Protein AF-A0A7R9UMT0-F1 (afdb_monomer_lite)

Organism: Diacronema lutheri (NCBI:txid2081491)

Secondary structure (DSSP, 8-state):
--B--BS------HHHHHTTS--SSTTTT----EEEEEETT-SSS-THHHHHHHHHHHTSTTPPTTSEEEEEES--PPPSSGGGTT-TTTTHHHHHTT-HHHHHHHHH---GGGGS--HHHHHHHHHHHHHHHTT-

InterPro domains:
  IPR029058 Alpha/Beta hydrolase fold [G3DSA:3.40.50.1820] (1-110)
  IPR029058 Alpha/Beta hydrolase fold [SSF53474] (27-105)

Sequence (136 aa):
AALVPVCAALRPTADAAAAVCCAEGPSAGCCPPVWAFHGANDGSVPVELTDRMVALLDAQPPRAAEQVRYTRYEWAPPPPMPEYADMAGHGSYELAYRDGALYAWLLEQRCAACRGPPEHVRWLEQRSARRLADGR

Radius of gyration: 20.62 Å; chains: 1; bounding box: 60×33×46 Å

Structure (mmCIF, N/CA/C/O backbone):
data_AF-A0A7R9UMT0-F1
#
_entry.id   AF-A0A7R9UMT0-F1
#
loop_
_atom_site.group_PDB
_atom_site.id
_atom_site.type_symbol
_atom_site.label_atom_id
_atom_site.label_alt_id
_atom_site.label_comp_id
_atom_site.label_asym_id
_atom_site.label_entity_id
_atom_site.label_seq_id
_atom_site.pdbx_PDB_ins_code
_atom_site.Cartn_x
_atom_site.Cartn_y
_atom_site.Cartn_z
_atom_site.occupancy
_atom_site.B_iso_or_equiv
_atom_site.auth_seq_id
_atom_site.auth_comp_id
_atom_site.auth_asym_id
_atom_site.auth_atom_id
_atom_site.pdbx_PDB_model_num
ATOM 1 N N . ALA A 1 1 ? -10.754 5.060 9.311 1.00 76.88 1 ALA A N 1
ATOM 2 C CA . ALA A 1 1 ? -9.653 5.470 8.421 1.00 76.88 1 ALA A CA 1
ATOM 3 C C . ALA A 1 1 ? -8.852 4.229 8.064 1.00 76.88 1 ALA A C 1
ATOM 5 O O . ALA A 1 1 ? -8.806 3.322 8.887 1.00 76.88 1 ALA A O 1
ATOM 6 N N . ALA A 1 2 ? -8.277 4.189 6.867 1.00 89.75 2 ALA A N 1
ATOM 7 C CA . ALA A 1 2 ? -7.434 3.109 6.364 1.00 89.75 2 ALA A CA 1
ATOM 8 C C . ALA A 1 2 ? -6.182 3.720 5.730 1.00 89.75 2 ALA A C 1
ATOM 10 O O . ALA A 1 2 ? -6.218 4.885 5.328 1.00 89.75 2 ALA A O 1
ATOM 11 N N . LEU A 1 3 ? -5.092 2.960 5.658 1.00 92.25 3 LEU A N 1
ATOM 12 C CA . LEU A 1 3 ? -3.829 3.416 5.080 1.00 92.25 3 LEU A CA 1
ATOM 13 C C . LEU A 1 3 ? -3.491 2.603 3.832 1.00 92.25 3 LEU A C 1
ATOM 15 O O . LEU A 1 3 ? -3.623 1.379 3.831 1.00 92.25 3 LEU A O 1
ATOM 19 N N . VAL A 1 4 ? -3.011 3.289 2.794 1.00 96.06 4 VAL A N 1
ATOM 20 C CA . VAL A 1 4 ? -2.592 2.677 1.523 1.00 96.06 4 VAL A CA 1
ATOM 21 C C . VAL A 1 4 ? -1.182 3.149 1.169 1.00 96.06 4 VAL A C 1
ATOM 23 O O . VAL A 1 4 ? -1.020 4.083 0.385 1.00 96.06 4 VAL A O 1
ATOM 26 N N . PRO A 1 5 ? -0.137 2.588 1.798 1.00 95.44 5 PRO A N 1
ATOM 27 C CA . PRO A 1 5 ? 1.233 2.915 1.434 1.00 95.44 5 PRO A CA 1
ATOM 28 C C . PRO A 1 5 ? 1.569 2.338 0.054 1.00 95.44 5 PRO A C 1
ATOM 30 O O . PRO A 1 5 ? 1.325 1.157 -0.200 1.00 95.44 5 PRO A O 1
ATOM 33 N N . VAL A 1 6 ? 2.182 3.146 -0.810 1.00 96.62 6 VAL A N 1
ATOM 34 C CA . VAL A 1 6 ? 2.661 2.711 -2.129 1.00 96.62 6 VAL A CA 1
ATOM 35 C C . VAL A 1 6 ? 4.123 3.112 -2.289 1.00 96.62 6 VAL A C 1
ATOM 37 O O . VAL A 1 6 ? 4.471 4.247 -1.969 1.00 96.62 6 VAL A O 1
ATOM 40 N N . CYS A 1 7 ? 4.973 2.179 -2.729 1.00 92.50 7 CYS A N 1
ATOM 41 C CA . CYS A 1 7 ? 6.431 2.366 -2.822 1.00 92.50 7 CYS A CA 1
ATOM 42 C C . CYS A 1 7 ? 7.051 2.907 -1.511 1.00 92.50 7 CYS A C 1
ATOM 44 O O . CYS A 1 7 ? 7.880 3.818 -1.517 1.00 92.50 7 CYS A O 1
ATOM 46 N N . ALA A 1 8 ? 6.599 2.411 -0.351 1.00 82.06 8 ALA A N 1
ATOM 47 C CA . ALA A 1 8 ? 6.948 3.005 0.939 1.00 82.06 8 ALA A CA 1
ATOM 48 C C . ALA A 1 8 ? 8.436 2.802 1.289 1.00 82.06 8 ALA A C 1
ATOM 50 O O . ALA A 1 8 ? 8.921 1.673 1.367 1.00 82.06 8 ALA A O 1
ATOM 51 N N . ALA A 1 9 ? 9.133 3.912 1.558 1.00 69.62 9 ALA A N 1
ATOM 52 C CA . ALA A 1 9 ? 10.578 3.964 1.814 1.00 69.62 9 ALA A CA 1
ATOM 53 C C . ALA A 1 9 ? 10.956 4.211 3.288 1.00 69.62 9 ALA A C 1
ATOM 55 O O . ALA A 1 9 ? 12.135 4.356 3.626 1.00 69.62 9 ALA A O 1
ATOM 56 N N . LEU A 1 10 ? 9.972 4.305 4.186 1.00 62.88 10 LEU A N 1
ATOM 57 C CA . LEU A 1 10 ? 10.245 4.516 5.605 1.00 62.88 10 LEU A CA 1
ATOM 58 C C . LEU A 1 10 ? 10.895 3.247 6.139 1.00 62.88 10 LEU A C 1
ATOM 60 O O . LEU A 1 10 ? 10.201 2.247 6.251 1.00 62.88 10 LEU A O 1
ATOM 64 N N . ARG A 1 11 ? 12.204 3.286 6.444 1.00 76.25 11 ARG A N 1
ATOM 65 C CA . ARG A 1 11 ? 12.942 2.212 7.135 1.00 76.25 11 ARG A CA 1
ATOM 66 C C . ARG A 1 11 ? 12.210 1.909 8.445 1.00 76.25 11 ARG A C 1
ATOM 68 O O . ARG A 1 11 ? 12.443 2.603 9.436 1.00 76.25 11 ARG A O 1
ATOM 75 N N . PRO A 1 12 ? 11.290 0.940 8.463 1.00 81.81 12 PRO A N 1
ATOM 76 C CA . PRO A 1 12 ? 10.281 0.916 9.496 1.00 81.81 12 PRO A CA 1
ATOM 77 C C . PRO A 1 12 ? 10.909 0.308 10.746 1.00 81.81 12 PRO A C 1
ATOM 79 O O . PRO A 1 12 ? 11.643 -0.686 10.679 1.00 81.81 12 PRO A O 1
ATOM 82 N N . THR A 1 13 ? 10.653 0.936 11.889 1.00 88.56 13 THR A N 1
ATOM 83 C CA . THR A 1 13 ? 10.992 0.405 13.212 1.00 88.56 13 THR A CA 1
ATOM 84 C C . THR A 1 13 ? 9.738 -0.181 13.854 1.00 88.56 13 THR A C 1
ATOM 86 O O . THR A 1 13 ? 8.622 0.143 13.444 1.00 88.56 13 THR A O 1
ATOM 89 N N . ALA A 1 14 ? 9.909 -1.048 14.856 1.00 87.19 14 ALA A N 1
ATOM 90 C CA . ALA A 1 14 ? 8.775 -1.559 15.627 1.00 87.19 14 ALA A CA 1
ATOM 91 C C . ALA A 1 14 ? 7.978 -0.407 16.263 1.00 87.19 14 ALA A C 1
ATOM 93 O O . ALA A 1 14 ? 6.759 -0.375 16.137 1.00 87.19 14 ALA A O 1
ATOM 94 N N . ASP A 1 15 ? 8.668 0.595 16.817 1.00 87.69 15 ASP A N 1
ATOM 95 C CA . ASP A 1 15 ? 8.034 1.781 17.406 1.00 87.69 15 ASP A CA 1
ATOM 96 C C . ASP A 1 15 ? 7.228 2.582 16.376 1.00 87.69 15 ASP A C 1
ATOM 98 O O . ASP A 1 15 ? 6.106 3.000 16.652 1.00 87.69 15 ASP A O 1
ATOM 102 N N . ALA A 1 16 ? 7.760 2.759 15.160 1.00 87.19 16 ALA A N 1
ATOM 103 C CA . ALA A 1 16 ? 7.038 3.438 14.088 1.00 87.19 16 ALA A CA 1
ATOM 104 C C . ALA A 1 16 ? 5.794 2.650 13.650 1.00 87.19 16 ALA A C 1
ATOM 106 O O . ALA A 1 16 ? 4.753 3.248 13.391 1.00 87.19 16 ALA A O 1
ATOM 107 N N . ALA A 1 17 ? 5.876 1.316 13.595 1.00 87.00 17 ALA A N 1
ATOM 108 C CA . ALA A 1 17 ? 4.729 0.462 13.298 1.00 87.00 17 ALA A CA 1
ATOM 109 C C . ALA A 1 17 ? 3.673 0.506 14.418 1.00 87.00 17 ALA A C 1
ATOM 111 O O . ALA A 1 17 ? 2.479 0.573 14.123 1.00 87.00 17 ALA A O 1
ATOM 112 N N . ALA A 1 18 ? 4.095 0.520 15.685 1.00 85.12 18 ALA A N 1
ATOM 113 C CA . ALA A 1 18 ? 3.210 0.647 16.841 1.00 85.12 18 ALA A CA 1
ATOM 114 C C . ALA A 1 18 ? 2.500 2.010 16.865 1.00 85.12 18 ALA A C 1
ATOM 116 O O . ALA A 1 18 ? 1.301 2.078 17.132 1.00 85.12 18 ALA A O 1
ATOM 117 N N . ALA A 1 19 ? 3.204 3.083 16.490 1.00 85.81 19 ALA A N 1
ATOM 118 C CA . ALA A 1 19 ? 2.666 4.441 16.417 1.00 85.81 19 ALA A CA 1
ATOM 119 C C . ALA A 1 19 ? 1.569 4.628 15.350 1.00 85.81 19 ALA A C 1
ATOM 121 O O . ALA A 1 19 ? 0.852 5.627 15.375 1.00 85.81 19 ALA A O 1
ATOM 122 N N . VAL A 1 20 ? 1.407 3.675 14.423 1.00 86.06 20 VAL A N 1
ATOM 123 C CA . VAL A 1 20 ? 0.267 3.656 13.490 1.00 86.06 20 VAL A CA 1
ATOM 124 C C . VAL A 1 20 ? -1.050 3.381 14.225 1.00 86.06 20 VAL A C 1
ATOM 126 O O . VAL A 1 20 ? -2.114 3.798 13.764 1.00 86.06 20 VAL A O 1
ATOM 129 N N . CYS A 1 21 ? -1.002 2.670 15.350 1.00 83.19 21 CYS A N 1
ATOM 130 C CA . CYS A 1 21 ? -2.168 2.392 16.175 1.00 83.19 21 CYS A CA 1
ATOM 131 C C . CYS A 1 21 ? -2.446 3.544 17.154 1.00 83.19 21 CYS A C 1
ATOM 133 O O . CYS A 1 21 ? -1.557 4.290 17.560 1.00 83.19 21 CYS A O 1
ATOM 135 N N . CYS A 1 22 ? -3.706 3.693 17.555 1.00 78.94 22 CYS A N 1
ATOM 136 C CA . CYS A 1 22 ? -4.114 4.681 18.542 1.00 78.94 22 CYS A CA 1
ATOM 137 C C . CYS A 1 22 ? -3.546 4.316 19.920 1.00 78.94 22 CYS A C 1
ATOM 139 O O . CYS A 1 22 ? -3.929 3.296 20.499 1.00 78.94 22 CYS A O 1
ATOM 141 N N . ALA A 1 23 ? -2.669 5.177 20.442 1.00 66.75 23 ALA A N 1
ATOM 142 C CA . ALA A 1 23 ? -2.011 4.973 21.729 1.00 66.75 23 ALA A CA 1
ATOM 143 C C . ALA A 1 23 ? -2.966 5.134 22.928 1.00 66.75 23 ALA A C 1
ATOM 145 O O . ALA A 1 23 ? -2.854 4.393 23.898 1.00 66.75 23 ALA A O 1
ATOM 146 N N . GLU A 1 24 ? -3.924 6.070 22.865 1.00 61.16 24 GLU A N 1
ATOM 147 C CA . GLU A 1 24 ? -4.764 6.446 24.013 1.00 61.16 24 GLU A CA 1
ATOM 148 C C . GLU A 1 24 ? -6.194 6.863 23.608 1.00 61.16 24 GLU A C 1
ATOM 150 O O . GLU A 1 24 ? -6.496 7.106 22.436 1.00 61.16 24 GLU A O 1
ATOM 155 N N . GLY A 1 25 ? -7.091 6.960 24.598 1.00 56.78 25 GLY A N 1
ATOM 156 C CA . GLY A 1 25 ? -8.465 7.450 24.441 1.00 56.78 25 GLY A CA 1
ATOM 157 C C . GLY A 1 25 ? -9.520 6.355 24.218 1.00 56.78 25 GLY A C 1
ATOM 158 O O . GLY A 1 25 ? -9.226 5.166 24.315 1.00 56.78 25 GLY A O 1
ATOM 159 N N . PRO A 1 26 ? -10.777 6.718 23.898 1.00 55.34 26 PRO A N 1
ATOM 160 C CA . PRO A 1 26 ? -11.885 5.763 23.727 1.00 55.34 26 PRO A CA 1
ATOM 161 C C . PRO A 1 26 ? -11.719 4.815 22.525 1.00 55.34 26 PRO A C 1
ATOM 163 O O . PRO A 1 26 ? -12.564 3.959 22.286 1.00 55.34 26 PRO A O 1
ATOM 166 N N . SER A 1 27 ? -10.647 4.984 21.748 1.00 59.31 27 SER A N 1
ATOM 167 C CA . SER A 1 27 ? -10.222 4.098 20.662 1.00 59.31 27 SER A CA 1
ATOM 168 C C . SER A 1 27 ? -8.838 3.490 20.926 1.00 59.31 27 SER A C 1
ATOM 170 O O . SER A 1 27 ? -8.186 3.074 19.974 1.00 59.31 27 SER A O 1
ATOM 172 N N . ALA A 1 28 ? -8.357 3.468 22.176 1.00 59.47 28 ALA A N 1
ATOM 173 C CA . ALA A 1 28 ? -7.104 2.809 22.539 1.00 59.47 28 ALA A CA 1
ATOM 174 C C . ALA A 1 28 ? -7.122 1.353 22.051 1.00 59.47 28 ALA A C 1
ATOM 176 O O . ALA A 1 28 ? -8.100 0.631 22.253 1.00 59.47 28 ALA A O 1
ATOM 177 N N . GLY A 1 29 ? -6.067 0.953 21.340 1.00 63.47 29 GLY A N 1
ATOM 178 C CA . GLY A 1 29 ? -6.016 -0.340 20.660 1.00 63.47 29 GLY A CA 1
ATOM 179 C C . GLY A 1 29 ? -6.737 -0.397 19.305 1.00 63.47 29 GLY A C 1
ATOM 180 O O . GLY A 1 29 ? -6.883 -1.463 18.718 1.00 63.47 29 GLY A O 1
ATOM 181 N N . CYS A 1 30 ? -7.181 0.731 18.758 1.00 76.88 30 CYS A N 1
ATOM 182 C CA . CYS A 1 30 ? -7.581 0.803 17.358 1.00 76.88 30 CYS A CA 1
ATOM 183 C C . CYS A 1 30 ? -6.329 0.854 16.480 1.00 76.88 30 CYS A C 1
ATOM 185 O O . CYS A 1 30 ? -5.507 1.758 16.616 1.00 76.88 30 CYS A O 1
ATOM 187 N N . CYS A 1 31 ? -6.202 -0.081 15.546 1.00 83.38 31 CYS A N 1
ATOM 188 C CA . CYS A 1 31 ? -5.200 -0.024 14.492 1.00 83.38 31 CYS A CA 1
ATOM 189 C C . CYS A 1 31 ? -5.912 0.172 13.151 1.00 83.38 31 CYS A C 1
ATOM 191 O O . CYS A 1 31 ? -6.828 -0.597 12.838 1.00 83.38 31 CYS A O 1
ATOM 193 N N . PRO A 1 32 ? -5.536 1.178 12.341 1.00 86.56 32 PRO A N 1
ATOM 194 C CA . PRO A 1 32 ? -6.130 1.335 11.028 1.00 86.56 32 PRO A CA 1
ATOM 195 C C . PRO A 1 32 ? -5.734 0.141 10.145 1.00 86.56 32 PRO A C 1
ATOM 197 O O . PRO A 1 32 ? -4.566 -0.270 10.167 1.00 86.56 32 PRO A O 1
ATOM 200 N N . PRO A 1 33 ? -6.672 -0.410 9.362 1.00 91.38 33 PRO A N 1
ATOM 201 C CA . PRO A 1 33 ? -6.359 -1.405 8.351 1.00 91.38 33 PRO A CA 1
ATOM 202 C C . PRO A 1 33 ? -5.412 -0.799 7.305 1.00 91.38 33 PRO A C 1
ATOM 204 O O . PRO A 1 33 ? -5.526 0.379 6.948 1.00 91.38 33 PRO A O 1
ATOM 207 N N . VAL A 1 34 ? -4.455 -1.599 6.846 1.00 93.25 34 VAL A N 1
ATOM 208 C CA . VAL A 1 34 ? -3.388 -1.215 5.919 1.00 93.25 34 VAL A CA 1
ATOM 209 C C . VAL A 1 34 ? -3.439 -2.131 4.703 1.00 93.25 34 VAL A C 1
ATOM 211 O O . VAL A 1 34 ? -3.505 -3.346 4.860 1.00 93.25 34 VAL A O 1
ATOM 214 N N . TRP A 1 35 ? -3.350 -1.567 3.500 1.00 96.56 35 TRP A N 1
ATOM 215 C CA . TRP A 1 35 ? -3.078 -2.329 2.281 1.00 96.56 35 TRP A CA 1
ATOM 216 C C . TRP A 1 35 ? -1.902 -1.696 1.544 1.00 96.56 35 TRP A C 1
ATOM 218 O O . TRP A 1 35 ? -2.027 -0.614 0.976 1.00 96.56 35 TRP A O 1
ATOM 228 N N . ALA A 1 36 ? -0.742 -2.345 1.606 1.00 96.94 36 ALA A N 1
ATOM 229 C CA . ALA A 1 36 ? 0.476 -1.875 0.961 1.00 96.94 36 ALA A CA 1
ATOM 230 C C . ALA A 1 36 ? 0.597 -2.381 -0.484 1.00 96.94 36 ALA A C 1
ATOM 232 O O . ALA A 1 36 ? 0.128 -3.476 -0.808 1.00 96.94 36 ALA A O 1
ATOM 233 N N . PHE A 1 37 ? 1.274 -1.604 -1.330 1.00 98.19 37 PHE A N 1
ATOM 234 C CA . PHE A 1 37 ? 1.552 -1.937 -2.728 1.00 98.19 37 PHE A CA 1
ATOM 235 C C . PHE A 1 37 ? 3.005 -1.606 -3.090 1.00 98.19 37 PHE A C 1
ATOM 237 O O . PHE A 1 37 ? 3.522 -0.560 -2.687 1.00 98.19 37 PHE A O 1
ATOM 244 N N . HIS A 1 38 ? 3.668 -2.483 -3.847 1.00 98.31 38 HIS A N 1
ATOM 245 C CA . HIS A 1 38 ? 5.044 -2.256 -4.306 1.00 98.31 38 HIS A CA 1
ATOM 246 C C . HIS A 1 38 ? 5.371 -3.079 -5.561 1.00 98.31 38 HIS A C 1
ATOM 248 O O . HIS A 1 38 ? 4.853 -4.186 -5.720 1.00 98.31 38 HIS A O 1
ATOM 254 N N . GLY A 1 39 ? 6.238 -2.565 -6.438 1.00 98.12 39 GLY A N 1
ATOM 255 C CA . GLY A 1 39 ? 6.853 -3.336 -7.524 1.00 98.12 39 GLY A CA 1
ATOM 256 C C . GLY A 1 39 ? 8.143 -4.026 -7.075 1.00 98.12 39 GLY A C 1
ATOM 257 O O . GLY A 1 39 ? 9.050 -3.375 -6.576 1.00 98.12 39 GLY A O 1
ATOM 258 N N . ALA A 1 40 ? 8.273 -5.336 -7.279 1.00 98.12 40 ALA A N 1
ATOM 259 C CA . ALA A 1 40 ? 9.486 -6.085 -6.936 1.00 98.12 40 ALA A CA 1
ATOM 260 C C . ALA A 1 40 ? 10.713 -5.655 -7.761 1.00 98.12 40 ALA A C 1
ATOM 262 O O . ALA A 1 40 ? 11.844 -5.914 -7.362 1.00 98.12 40 ALA A O 1
ATOM 263 N N . ASN A 1 41 ? 10.483 -4.994 -8.895 1.00 97.81 41 ASN A N 1
ATOM 264 C CA . ASN A 1 41 ? 11.499 -4.406 -9.755 1.00 97.81 41 ASN A CA 1
ATOM 265 C C . ASN A 1 41 ? 11.777 -2.917 -9.465 1.00 97.81 41 ASN A C 1
ATOM 267 O O . ASN A 1 41 ? 12.418 -2.287 -10.301 1.00 97.81 41 ASN A O 1
ATOM 271 N N . ASP A 1 42 ? 11.273 -2.339 -8.364 1.00 97.50 42 ASP A N 1
ATOM 272 C CA . ASP A 1 42 ? 11.515 -0.928 -8.017 1.00 97.50 42 ASP A CA 1
ATOM 273 C C . ASP A 1 42 ? 13.007 -0.689 -7.735 1.00 97.50 42 ASP A C 1
ATOM 275 O O . ASP A 1 42 ? 13.558 -1.107 -6.715 1.00 97.50 42 ASP A O 1
ATOM 279 N N . GLY A 1 43 ? 13.674 -0.026 -8.683 1.00 93.88 43 GLY A N 1
ATOM 280 C CA . GLY A 1 43 ? 15.089 0.335 -8.577 1.00 93.88 43 GLY A CA 1
ATOM 281 C C . GLY A 1 43 ? 15.355 1.602 -7.758 1.00 93.88 43 GLY A C 1
ATOM 282 O O . GLY A 1 43 ? 16.510 1.901 -7.460 1.00 93.88 43 GLY A O 1
ATOM 283 N N . SER A 1 44 ? 14.312 2.359 -7.406 1.00 94.69 44 SER A N 1
ATOM 284 C CA . SER A 1 44 ? 14.407 3.625 -6.669 1.00 94.69 44 SER A CA 1
ATOM 285 C C . SER A 1 44 ? 14.184 3.431 -5.173 1.00 94.69 44 SER A C 1
ATOM 287 O O . SER A 1 44 ? 14.915 3.989 -4.352 1.00 94.69 44 SER A O 1
ATOM 289 N N . VAL A 1 45 ? 13.198 2.612 -4.808 1.00 95.44 45 VAL A N 1
ATOM 290 C CA . VAL A 1 45 ? 12.915 2.216 -3.428 1.00 95.44 45 VAL A CA 1
ATOM 291 C C . VAL A 1 45 ? 12.965 0.691 -3.346 1.00 95.44 45 VAL A C 1
ATOM 293 O O . VAL A 1 45 ? 12.100 0.037 -3.911 1.00 95.44 45 VAL A O 1
ATOM 296 N N . PRO A 1 46 ? 13.934 0.100 -2.621 1.00 95.00 46 PRO A N 1
ATOM 297 C CA . PRO A 1 46 ? 14.009 -1.351 -2.491 1.00 95.00 46 PRO A CA 1
ATOM 298 C C . PRO A 1 46 ? 12.728 -1.930 -1.874 1.00 95.00 46 PRO A C 1
ATOM 300 O O . PRO A 1 46 ? 12.302 -1.505 -0.790 1.00 95.00 46 PRO A O 1
ATOM 303 N N . VAL A 1 47 ? 12.133 -2.920 -2.546 1.00 96.62 47 VAL A N 1
ATOM 304 C CA . VAL A 1 47 ? 10.869 -3.563 -2.144 1.00 96.62 47 VAL A CA 1
ATOM 305 C C . VAL A 1 47 ? 10.929 -4.150 -0.729 1.00 96.62 47 VAL A C 1
ATOM 307 O O . VAL A 1 47 ? 9.935 -4.141 0.003 1.00 96.62 47 VAL A O 1
ATOM 310 N N . GLU A 1 48 ? 12.118 -4.556 -0.284 1.00 95.62 48 GLU A N 1
ATOM 311 C CA . GLU A 1 48 ? 12.380 -5.132 1.036 1.00 95.62 48 GLU A CA 1
ATOM 312 C C . GLU A 1 48 ? 12.004 -4.176 2.177 1.00 95.62 48 GLU A C 1
ATOM 314 O O . GLU A 1 48 ? 11.703 -4.610 3.292 1.00 95.62 48 GLU A O 1
ATOM 319 N N . LEU A 1 49 ? 11.995 -2.862 1.923 1.00 94.62 49 LEU A N 1
ATOM 320 C CA . LEU A 1 49 ? 11.539 -1.874 2.900 1.00 94.62 49 LEU A CA 1
ATOM 321 C C . LEU A 1 49 ? 10.042 -2.021 3.186 1.00 94.62 49 LEU A C 1
ATOM 323 O O . LEU A 1 49 ? 9.632 -1.957 4.347 1.00 94.62 49 LEU A O 1
ATOM 327 N N . THR A 1 50 ? 9.235 -2.270 2.154 1.00 95.56 50 THR A N 1
ATOM 328 C CA . THR A 1 50 ? 7.801 -2.537 2.320 1.00 95.56 50 THR A CA 1
ATOM 329 C C . THR A 1 50 ? 7.555 -3.933 2.875 1.00 95.56 50 THR A C 1
ATOM 331 O O . THR A 1 50 ? 6.724 -4.060 3.772 1.00 95.56 50 THR A O 1
ATOM 334 N N . ASP A 1 51 ? 8.324 -4.945 2.459 1.00 95.06 51 ASP A N 1
ATOM 335 C CA . ASP A 1 51 ? 8.251 -6.293 3.047 1.00 95.06 51 ASP A CA 1
ATOM 336 C C . ASP A 1 51 ? 8.459 -6.228 4.572 1.00 95.06 51 ASP A C 1
ATOM 338 O O . ASP A 1 51 ? 7.664 -6.755 5.356 1.00 95.06 51 ASP A O 1
ATOM 342 N N . ARG A 1 52 ? 9.484 -5.487 5.013 1.00 94.50 52 ARG A N 1
ATOM 343 C CA . ARG A 1 52 ? 9.768 -5.263 6.435 1.00 94.50 52 ARG A CA 1
ATOM 344 C C . ARG A 1 52 ? 8.673 -4.460 7.132 1.00 94.50 52 ARG A C 1
ATOM 346 O O . ARG A 1 52 ? 8.340 -4.769 8.274 1.00 94.50 52 ARG A O 1
ATOM 353 N N . MET A 1 53 ? 8.128 -3.429 6.484 1.00 94.25 53 MET A N 1
ATOM 354 C CA . MET A 1 53 ? 7.022 -2.638 7.035 1.00 94.25 53 MET A CA 1
ATOM 355 C C . MET A 1 53 ? 5.808 -3.523 7.312 1.00 94.25 53 MET A C 1
ATOM 357 O O . MET A 1 53 ? 5.254 -3.469 8.405 1.00 94.25 53 MET A O 1
ATOM 361 N N . VAL A 1 54 ? 5.415 -4.341 6.335 1.00 93.44 54 VAL A N 1
ATOM 362 C CA . VAL A 1 54 ? 4.269 -5.251 6.426 1.00 93.44 54 VAL A CA 1
ATOM 363 C C . VAL A 1 54 ? 4.484 -6.258 7.549 1.00 93.44 54 VAL A C 1
ATOM 365 O O . VAL A 1 54 ? 3.605 -6.394 8.393 1.00 93.44 54 VAL A O 1
ATOM 368 N N . ALA A 1 55 ? 5.668 -6.873 7.633 1.00 93.12 55 ALA A N 1
ATOM 369 C CA . ALA A 1 55 ? 5.999 -7.805 8.710 1.00 93.12 55 ALA A CA 1
ATOM 370 C C . ALA A 1 55 ? 5.941 -7.148 10.100 1.00 93.12 55 ALA A C 1
ATOM 372 O O . ALA A 1 55 ? 5.408 -7.728 11.044 1.00 93.12 55 ALA A O 1
ATOM 373 N N . LEU A 1 56 ? 6.460 -5.921 10.238 1.00 92.38 56 LEU A N 1
ATOM 374 C CA . LEU A 1 56 ? 6.401 -5.187 11.502 1.00 92.38 56 LEU A CA 1
ATOM 375 C C . LEU A 1 56 ? 4.973 -4.808 11.881 1.00 92.38 56 LEU A C 1
ATOM 377 O O . LEU A 1 56 ? 4.636 -4.928 13.055 1.00 92.38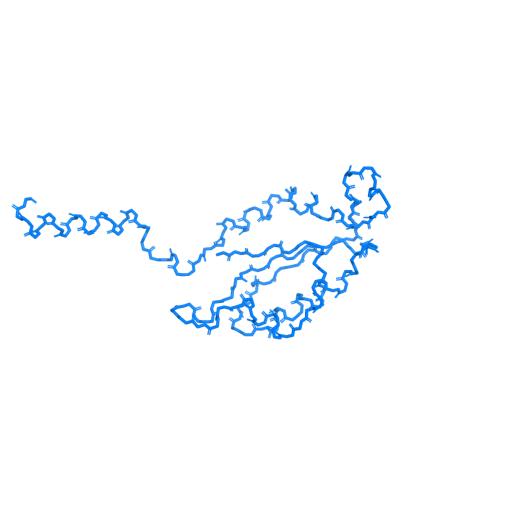 56 LEU A O 1
ATOM 381 N N . LEU A 1 57 ? 4.164 -4.354 10.919 1.00 90.56 57 LEU A N 1
ATOM 382 C CA . LEU A 1 57 ? 2.759 -4.012 11.132 1.00 90.56 57 LEU A CA 1
ATOM 383 C C . LEU A 1 57 ? 1.959 -5.241 11.558 1.00 90.56 57 LEU A C 1
ATOM 385 O O . LEU A 1 57 ? 1.245 -5.146 12.546 1.00 90.56 57 LEU A O 1
ATOM 389 N N . ASP A 1 58 ? 2.101 -6.367 10.859 1.00 90.38 58 ASP A N 1
ATOM 390 C CA . ASP A 1 58 ? 1.383 -7.616 11.147 1.00 90.38 58 ASP A CA 1
ATOM 391 C C . ASP A 1 58 ? 1.715 -8.167 12.545 1.00 90.38 58 ASP A C 1
ATOM 393 O O . ASP A 1 58 ? 0.848 -8.674 13.250 1.00 90.38 58 ASP A O 1
ATOM 397 N N . ALA A 1 59 ? 2.952 -7.954 13.006 1.00 89.56 59 ALA A N 1
ATOM 398 C CA . ALA A 1 59 ? 3.392 -8.327 14.346 1.00 89.56 59 ALA A CA 1
ATOM 399 C C . ALA A 1 59 ? 2.913 -7.385 15.475 1.00 89.56 59 ALA A C 1
ATOM 401 O O . ALA A 1 59 ? 3.165 -7.693 16.642 1.00 89.56 59 ALA A O 1
ATOM 402 N N . GLN A 1 60 ? 2.266 -6.242 15.185 1.00 83.81 60 GLN A N 1
ATOM 403 C CA . GLN A 1 60 ? 1.829 -5.299 16.228 1.00 83.81 60 GLN A CA 1
ATOM 404 C C . GLN A 1 60 ? 0.466 -5.677 16.834 1.00 83.81 60 GLN A C 1
ATOM 406 O O . GLN A 1 60 ? -0.563 -5.550 16.161 1.00 83.81 60 GLN A O 1
ATOM 411 N N . PRO A 1 61 ? 0.389 -6.022 18.132 1.00 79.38 61 PRO A N 1
ATOM 412 C CA . PRO A 1 61 ? -0.887 -6.032 18.831 1.00 79.38 61 PRO A CA 1
ATOM 413 C C . PRO A 1 61 ? -1.408 -4.591 19.020 1.00 79.38 61 PRO A C 1
ATOM 415 O O . PRO A 1 61 ? -0.614 -3.658 19.146 1.00 79.38 61 PRO A O 1
ATOM 418 N N . PRO A 1 62 ? -2.733 -4.381 19.089 1.00 71.94 62 PRO A N 1
ATOM 419 C CA . PRO A 1 62 ? -3.799 -5.386 19.083 1.00 71.94 62 PRO A CA 1
ATOM 420 C C . PRO A 1 62 ? -4.428 -5.606 17.691 1.00 71.94 62 PRO A C 1
ATOM 422 O O . PRO A 1 62 ? -5.648 -5.751 17.594 1.00 71.94 62 PRO A O 1
ATOM 425 N N . ARG A 1 63 ? -3.646 -5.601 16.598 1.00 76.94 63 ARG A N 1
ATOM 426 C CA . ARG A 1 63 ? -4.214 -5.827 15.260 1.00 76.94 63 ARG A CA 1
ATOM 427 C C . ARG A 1 63 ? -4.960 -7.152 15.188 1.00 76.94 63 ARG A C 1
ATOM 429 O O . ARG A 1 63 ? -4.463 -8.195 15.605 1.00 76.94 63 ARG A O 1
ATOM 436 N N . ALA A 1 64 ? -6.160 -7.092 14.623 1.00 71.94 64 ALA A N 1
ATOM 437 C CA . ALA A 1 64 ? -6.880 -8.293 14.238 1.00 71.94 64 ALA A CA 1
ATOM 438 C C . ALA A 1 64 ? -6.227 -8.907 12.992 1.00 71.94 64 ALA A C 1
ATOM 440 O O . ALA A 1 64 ? -5.639 -8.192 12.174 1.00 71.94 64 ALA A O 1
ATOM 441 N N . ALA A 1 65 ? -6.388 -10.222 12.831 1.00 65.88 65 ALA A N 1
ATOM 442 C CA . ALA A 1 65 ? -6.038 -10.900 11.589 1.00 65.88 65 ALA A CA 1
ATOM 443 C C . ALA A 1 65 ? -6.687 -10.181 10.389 1.00 65.88 65 ALA A C 1
ATOM 445 O O . ALA A 1 65 ? -7.791 -9.648 10.506 1.00 65.88 65 ALA A O 1
ATOM 446 N N . GLU A 1 66 ? -5.989 -10.151 9.250 1.00 73.25 66 GLU A N 1
ATOM 447 C CA . GLU A 1 66 ? -6.439 -9.536 7.985 1.00 73.25 66 GLU A CA 1
ATOM 448 C C . GLU A 1 66 ? -6.478 -7.994 7.951 1.00 73.25 66 GLU A C 1
ATOM 450 O O . GLU A 1 66 ? -6.873 -7.406 6.939 1.00 73.25 66 GLU A O 1
ATOM 455 N N . GLN A 1 67 ? -6.016 -7.307 9.003 1.00 85.25 67 GLN A N 1
ATOM 456 C CA . GLN A 1 67 ? -5.878 -5.843 8.990 1.00 85.25 67 GLN A CA 1
ATOM 457 C C . GLN A 1 67 ? -4.670 -5.339 8.199 1.00 85.25 67 GLN A C 1
ATOM 459 O O . GLN A 1 67 ? -4.560 -4.132 7.987 1.00 85.25 67 GLN A O 1
ATOM 464 N N . VAL A 1 68 ? -3.766 -6.219 7.776 1.00 92.56 68 VAL A N 1
ATOM 465 C CA . VAL A 1 68 ? -2.626 -5.878 6.924 1.00 92.56 68 VAL A CA 1
ATOM 466 C C . VAL A 1 68 ? -2.717 -6.713 5.652 1.00 92.56 68 VAL A C 1
ATOM 468 O O . VAL A 1 68 ? -2.735 -7.939 5.693 1.00 92.56 68 VAL A O 1
ATOM 471 N N . ARG A 1 69 ? -2.802 -6.037 4.510 1.00 95.69 69 ARG A N 1
ATOM 472 C CA . ARG A 1 69 ? -2.758 -6.625 3.171 1.00 95.69 69 ARG A CA 1
ATOM 473 C C . ARG A 1 69 ? -1.529 -6.111 2.442 1.00 95.69 69 ARG A C 1
ATOM 475 O O . ARG A 1 69 ? -1.094 -4.980 2.666 1.00 95.69 69 ARG A O 1
ATOM 482 N N . TYR A 1 70 ? -0.991 -6.924 1.545 1.00 96.62 70 TYR A N 1
ATOM 483 C CA . TYR A 1 70 ? 0.151 -6.535 0.736 1.00 96.62 70 TYR A CA 1
ATOM 484 C C . TYR A 1 70 ? 0.046 -7.121 -0.665 1.00 96.62 70 TYR A C 1
ATOM 486 O O . TYR A 1 70 ? -0.014 -8.337 -0.836 1.00 96.62 70 TYR A O 1
ATOM 494 N N . THR A 1 71 ? 0.040 -6.240 -1.661 1.00 98.00 71 THR A N 1
ATOM 495 C CA . THR A 1 71 ? 0.147 -6.610 -3.069 1.00 98.00 71 THR A CA 1
ATOM 496 C C . THR A 1 71 ? 1.551 -6.279 -3.558 1.00 98.00 71 THR A C 1
ATOM 498 O O . THR A 1 71 ? 1.909 -5.115 -3.750 1.00 98.00 71 THR A O 1
ATOM 501 N N . ARG A 1 72 ? 2.348 -7.325 -3.769 1.00 97.94 72 ARG A N 1
ATOM 502 C CA . ARG A 1 72 ? 3.690 -7.241 -4.348 1.00 97.94 72 ARG A CA 1
ATOM 503 C C . ARG A 1 72 ? 3.611 -7.599 -5.829 1.00 97.94 72 ARG A C 1
ATOM 505 O O . ARG A 1 72 ? 3.436 -8.767 -6.169 1.00 97.94 72 ARG A O 1
ATOM 512 N N . TYR A 1 73 ? 3.707 -6.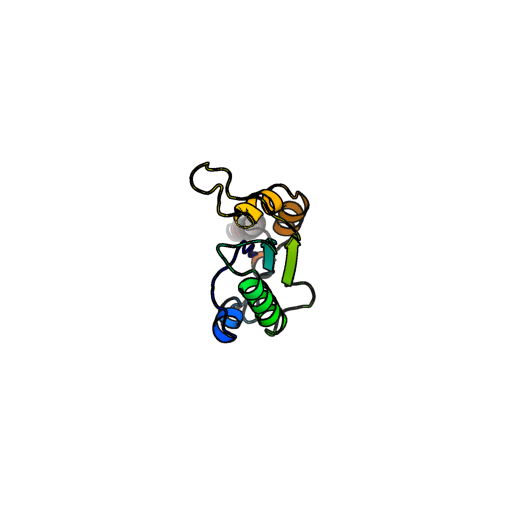605 -6.703 1.00 98.31 73 TYR A N 1
ATOM 513 C CA . TYR A 1 73 ? 3.727 -6.827 -8.146 1.00 98.31 73 TYR A CA 1
ATOM 514 C C . TYR A 1 73 ? 5.089 -7.373 -8.560 1.00 98.31 73 TYR A C 1
ATOM 516 O O . TYR A 1 73 ? 6.110 -6.826 -8.157 1.00 98.31 73 TYR A O 1
ATOM 524 N N . GLU A 1 74 ? 5.128 -8.416 -9.387 1.00 98.19 74 GLU A N 1
ATOM 525 C CA . GLU A 1 74 ? 6.393 -8.907 -9.953 1.00 98.19 74 GLU A CA 1
ATOM 526 C C . GLU A 1 74 ? 7.079 -7.823 -10.800 1.00 98.19 74 GLU A C 1
ATOM 528 O O . GLU A 1 74 ? 8.292 -7.637 -10.722 1.00 98.19 74 GLU A O 1
ATOM 533 N N . TRP A 1 75 ? 6.282 -7.057 -11.547 1.00 98.19 75 TRP A N 1
ATOM 534 C CA . TRP A 1 75 ? 6.741 -5.932 -12.345 1.00 98.19 75 TRP A CA 1
ATOM 535 C C . TRP A 1 75 ? 5.757 -4.763 -12.255 1.00 98.19 75 TRP A C 1
ATOM 537 O O . TRP A 1 75 ? 4.547 -4.947 -12.393 1.00 98.19 75 TRP A O 1
ATOM 547 N N . ALA A 1 76 ? 6.279 -3.556 -12.061 1.00 98.25 76 ALA A N 1
ATOM 548 C CA . ALA A 1 76 ? 5.550 -2.298 -12.157 1.00 98.25 76 ALA A CA 1
ATOM 549 C C . ALA A 1 76 ? 6.247 -1.337 -13.144 1.00 98.25 76 ALA A C 1
ATOM 551 O O . ALA A 1 76 ? 7.467 -1.423 -13.342 1.00 98.25 76 ALA A O 1
ATOM 552 N N . PRO A 1 77 ? 5.490 -0.428 -13.786 1.00 97.81 77 PRO A N 1
ATOM 553 C CA . PRO A 1 77 ? 6.054 0.528 -14.734 1.00 97.81 77 PRO A CA 1
ATOM 554 C C . PRO A 1 77 ? 6.914 1.584 -14.025 1.00 97.81 77 PRO A C 1
ATOM 556 O O . PRO A 1 77 ? 6.867 1.684 -12.798 1.00 97.81 77 PRO A O 1
ATOM 559 N N . PRO A 1 78 ? 7.699 2.388 -14.760 1.00 97.56 78 PRO A N 1
ATOM 560 C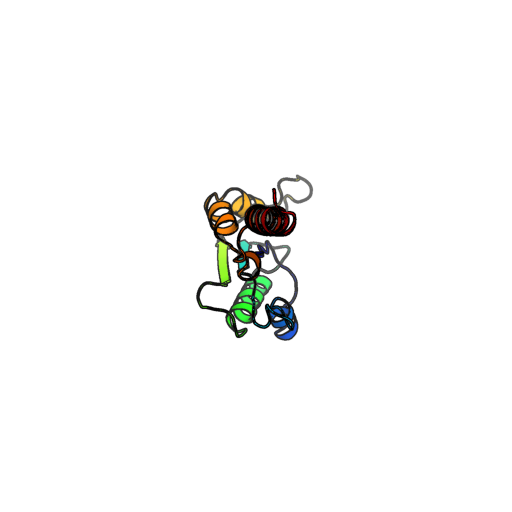 CA . PRO A 1 78 ? 8.168 3.667 -14.240 1.00 97.56 78 PRO A CA 1
ATOM 561 C C . PRO A 1 78 ? 6.998 4.654 -14.065 1.00 97.56 78 PRO A C 1
ATOM 563 O O . PRO A 1 78 ? 5.908 4.425 -14.605 1.00 97.56 78 PRO A O 1
ATOM 566 N N . PRO A 1 79 ? 7.194 5.771 -13.344 1.00 96.56 79 PRO A N 1
ATOM 567 C CA . PRO A 1 79 ? 6.278 6.905 -13.392 1.00 96.56 79 PRO A CA 1
ATOM 568 C C . PRO A 1 79 ? 6.017 7.347 -14.848 1.00 96.56 79 PRO A C 1
ATOM 570 O O . PRO A 1 79 ? 6.912 7.253 -15.687 1.00 96.56 79 PRO A O 1
ATOM 573 N N . PRO A 1 80 ? 4.819 7.8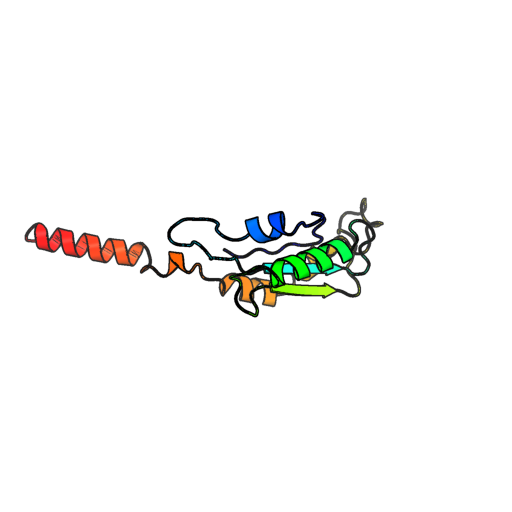61 -15.186 1.00 95.56 80 PRO A N 1
ATOM 574 C CA . PRO A 1 80 ? 4.435 8.148 -16.573 1.00 95.56 80 PRO A CA 1
ATOM 575 C C . PRO A 1 80 ? 5.126 9.390 -17.166 1.00 95.56 80 PRO A C 1
ATOM 577 O O . PRO A 1 80 ? 4.903 9.726 -18.328 1.00 95.56 80 PRO A O 1
ATOM 580 N N . MET A 1 81 ? 5.929 10.093 -16.368 1.00 96.38 81 MET A N 1
ATOM 581 C CA . MET A 1 81 ? 6.665 11.287 -16.772 1.00 96.38 81 MET A CA 1
ATOM 582 C C . MET A 1 81 ? 7.967 10.862 -17.478 1.00 96.38 81 MET A C 1
ATOM 584 O O . MET A 1 81 ? 8.717 10.069 -16.901 1.00 96.38 81 MET A O 1
ATOM 588 N N . PRO A 1 82 ? 8.253 11.346 -18.704 1.00 96.44 82 PRO A N 1
ATOM 589 C CA . PRO A 1 82 ? 9.421 10.921 -19.483 1.00 96.44 82 PRO A CA 1
ATOM 590 C C . PRO A 1 82 ? 10.765 11.047 -18.754 1.00 96.44 82 PRO A C 1
ATOM 592 O O . PRO A 1 82 ? 11.646 10.214 -18.944 1.00 96.44 82 PRO A O 1
ATOM 595 N N . GLU A 1 83 ? 10.920 12.062 -17.908 1.00 97.44 83 GLU A N 1
ATOM 596 C CA . GLU A 1 83 ? 12.114 12.309 -17.095 1.00 97.44 83 GLU A CA 1
ATOM 597 C C . GLU A 1 83 ? 12.379 11.245 -16.017 1.00 97.44 83 GLU A C 1
ATOM 599 O O . GLU A 1 83 ? 13.480 11.211 -15.478 1.00 97.44 83 GLU A O 1
ATOM 604 N N . TYR A 1 84 ? 11.406 10.375 -15.729 1.00 95.94 84 TYR A N 1
ATOM 605 C CA . TYR A 1 84 ? 11.511 9.275 -14.764 1.00 95.94 84 TYR A CA 1
ATOM 606 C C . TYR A 1 84 ? 11.381 7.900 -15.429 1.00 95.94 84 TYR A C 1
ATOM 608 O O . TYR A 1 84 ? 11.107 6.902 -14.760 1.00 95.94 84 TYR A O 1
ATOM 616 N N . ALA A 1 85 ? 11.549 7.823 -16.753 1.00 95.44 85 ALA A N 1
ATOM 617 C CA . ALA A 1 85 ? 11.424 6.577 -17.506 1.00 95.44 85 ALA A CA 1
ATOM 618 C C . ALA A 1 85 ? 12.433 5.493 -17.074 1.00 95.44 85 ALA A C 1
ATOM 620 O O . ALA A 1 85 ? 12.208 4.308 -17.320 1.00 95.44 85 ALA A O 1
ATOM 621 N N . ASP A 1 86 ? 13.529 5.884 -16.423 1.00 95.94 86 ASP A N 1
ATOM 622 C CA . ASP A 1 86 ? 14.552 5.009 -15.852 1.00 95.94 86 ASP A CA 1
ATOM 623 C C . ASP A 1 86 ? 14.160 4.409 -14.489 1.00 95.94 86 ASP A C 1
ATOM 625 O O . ASP A 1 86 ? 14.736 3.404 -14.074 1.00 95.94 86 ASP A O 1
ATOM 629 N N . MET A 1 87 ? 13.139 4.946 -13.816 1.00 95.56 87 MET A N 1
ATOM 630 C CA . MET A 1 87 ? 12.662 4.484 -12.507 1.00 95.56 87 MET A CA 1
ATOM 631 C C . MET A 1 87 ? 11.702 3.288 -12.619 1.00 95.56 87 MET A C 1
ATOM 633 O O . MET A 1 87 ? 10.629 3.274 -12.009 1.00 95.56 87 MET A O 1
ATOM 637 N N . ALA A 1 88 ? 12.051 2.281 -13.425 1.00 96.06 88 ALA A N 1
ATOM 638 C CA . ALA A 1 88 ? 11.242 1.072 -13.571 1.00 96.06 88 ALA A CA 1
ATOM 639 C C . ALA A 1 88 ? 10.895 0.469 -12.194 1.00 96.06 88 ALA A C 1
ATOM 641 O O . ALA A 1 88 ? 11.725 0.443 -11.286 1.00 96.06 88 ALA A O 1
ATOM 642 N N . GLY A 1 89 ? 9.645 0.029 -12.035 1.00 96.69 89 GLY A N 1
ATOM 643 C CA . GLY A 1 89 ? 9.098 -0.495 -10.781 1.00 96.69 89 GLY A CA 1
ATOM 644 C C . GLY A 1 89 ? 8.517 0.560 -9.834 1.00 96.69 89 GLY A C 1
ATOM 645 O O . GLY A 1 89 ? 7.611 0.240 -9.061 1.00 96.69 89 GLY A O 1
ATOM 646 N N . HIS A 1 90 ? 8.940 1.825 -9.940 1.00 97.06 90 HIS A N 1
ATOM 647 C CA . HIS A 1 90 ? 8.508 2.885 -9.022 1.00 97.06 90 HIS A CA 1
ATOM 648 C C . HIS A 1 90 ? 7.088 3.413 -9.293 1.00 97.06 90 HIS A C 1
ATOM 650 O O . HIS A 1 90 ? 6.445 4.008 -8.428 1.00 97.06 90 HIS A O 1
ATOM 656 N N . GLY A 1 91 ? 6.541 3.138 -10.475 1.00 96.94 91 GLY A N 1
ATOM 657 C CA . GLY A 1 91 ? 5.177 3.469 -10.891 1.00 96.94 91 GLY A CA 1
ATOM 658 C C . GLY A 1 91 ? 4.102 2.503 -10.382 1.00 96.94 91 GLY A C 1
ATOM 659 O O . GLY A 1 91 ? 3.035 2.411 -10.988 1.00 96.94 91 GLY A O 1
ATOM 660 N N . SER A 1 92 ? 4.335 1.756 -9.295 1.00 97.62 92 SER A N 1
ATOM 661 C CA . SER A 1 92 ? 3.366 0.761 -8.794 1.00 97.62 92 SER A CA 1
ATOM 662 C C . SER A 1 92 ? 2.020 1.361 -8.347 1.00 97.62 92 SER A C 1
ATOM 664 O O . SER A 1 92 ? 1.004 0.661 -8.324 1.00 97.62 92 SER A O 1
ATOM 666 N N . TYR A 1 93 ? 1.973 2.673 -8.090 1.00 97.19 93 TYR A N 1
ATOM 667 C CA . TYR A 1 93 ? 0.738 3.413 -7.814 1.00 97.19 93 TYR A CA 1
ATOM 668 C C . TYR A 1 93 ? -0.228 3.448 -9.003 1.00 97.19 93 TYR A C 1
ATOM 670 O O . TYR A 1 93 ? -1.439 3.460 -8.790 1.00 97.19 93 TYR A O 1
ATOM 678 N N . GLU A 1 94 ? 0.269 3.397 -10.242 1.00 97.38 94 GLU A N 1
ATOM 679 C CA . GLU A 1 94 ? -0.582 3.304 -11.435 1.00 97.38 94 GLU A CA 1
ATOM 680 C C . GLU A 1 94 ? -1.382 2.001 -11.441 1.00 97.38 94 GLU A C 1
ATOM 682 O O . GLU A 1 94 ? -2.543 1.985 -11.840 1.00 97.38 94 GLU A O 1
ATOM 687 N N . LEU A 1 95 ? -0.772 0.903 -10.983 1.00 97.88 95 LEU A N 1
ATOM 688 C CA . LEU A 1 95 ? -1.439 -0.394 -10.882 1.00 97.88 95 LEU A CA 1
ATOM 689 C C . LEU A 1 95 ? -2.423 -0.403 -9.710 1.00 97.88 95 LEU A C 1
ATOM 691 O O . LEU A 1 95 ? -3.585 -0.758 -9.889 1.00 97.88 95 LEU A O 1
ATOM 695 N N . ALA A 1 96 ? -1.979 0.053 -8.533 1.00 97.94 96 ALA A N 1
ATOM 696 C CA . ALA A 1 96 ? -2.802 0.082 -7.326 1.00 97.94 96 ALA A CA 1
ATOM 697 C C . ALA A 1 96 ? -4.080 0.919 -7.505 1.00 97.94 96 ALA A C 1
ATOM 699 O O . ALA A 1 96 ? -5.167 0.452 -7.183 1.00 97.94 96 ALA A O 1
ATOM 700 N N . TYR A 1 97 ? -3.981 2.127 -8.069 1.00 97.38 97 TYR A N 1
ATOM 701 C CA . TYR A 1 97 ? -5.139 3.012 -8.251 1.00 97.38 97 TYR A CA 1
ATOM 702 C C . TYR A 1 97 ? -6.009 2.678 -9.469 1.00 97.38 97 TYR A C 1
ATOM 704 O O . TYR A 1 97 ? -7.069 3.273 -9.641 1.00 97.38 97 TYR A O 1
ATOM 712 N N . ARG A 1 98 ? -5.616 1.721 -10.313 1.00 97.62 98 ARG A N 1
ATOM 713 C CA . ARG A 1 98 ? -6.502 1.162 -11.350 1.00 97.62 98 ARG A CA 1
ATOM 714 C C . ARG A 1 98 ? -7.278 -0.056 -10.860 1.00 97.62 98 ARG A C 1
ATOM 716 O O . ARG A 1 98 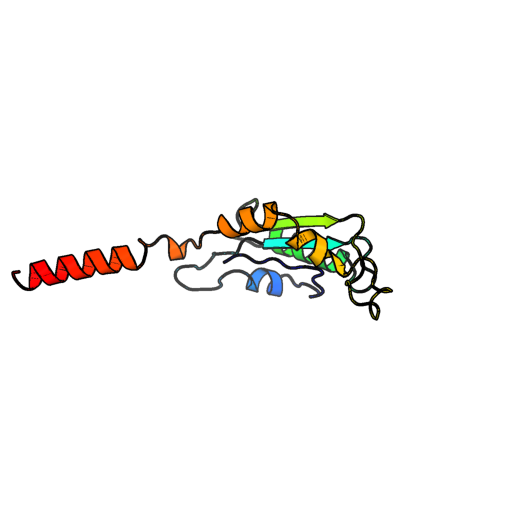? -8.250 -0.447 -11.505 1.00 97.62 98 ARG A O 1
ATOM 723 N N . ASP A 1 99 ? -6.879 -0.642 -9.735 1.00 97.56 99 ASP A N 1
ATOM 724 C CA . ASP A 1 99 ? -7.560 -1.788 -9.150 1.00 97.56 99 ASP A CA 1
ATOM 725 C C . ASP A 1 99 ? -8.843 -1.355 -8.419 1.00 97.56 99 ASP A C 1
ATOM 727 O O . ASP A 1 99 ? -8.818 -0.737 -7.352 1.00 97.56 99 ASP A O 1
ATOM 731 N N . GLY A 1 100 ? -9.999 -1.722 -8.978 1.00 97.81 100 GLY A N 1
ATOM 732 C CA . GLY A 1 100 ? -11.303 -1.482 -8.356 1.00 97.81 100 GLY A CA 1
ATOM 733 C C . GLY A 1 100 ? -11.449 -2.122 -6.968 1.00 97.81 100 GLY A C 1
ATOM 734 O O . GLY A 1 100 ? -12.190 -1.599 -6.131 1.00 97.81 100 GLY A O 1
ATOM 735 N N . ALA A 1 101 ? -10.721 -3.210 -6.690 1.00 97.44 101 ALA A N 1
ATOM 736 C CA . ALA A 1 101 ? -10.748 -3.886 -5.397 1.00 97.44 101 ALA A CA 1
ATOM 737 C C . ALA A 1 101 ? -10.158 -3.021 -4.276 1.00 97.44 101 ALA A C 1
ATOM 739 O O . ALA A 1 101 ? -10.633 -3.101 -3.141 1.00 97.44 101 ALA A O 1
ATOM 740 N N . LEU A 1 102 ? -9.188 -2.151 -4.583 1.00 97.31 102 LEU A N 1
ATOM 741 C CA . LEU A 1 102 ? -8.644 -1.201 -3.612 1.00 97.31 102 LEU A CA 1
ATOM 742 C C . LEU A 1 102 ? -9.732 -0.241 -3.121 1.00 97.31 102 LEU A C 1
ATOM 744 O O . LEU A 1 102 ? -9.891 -0.041 -1.918 1.00 97.31 102 LEU A O 1
ATOM 748 N N . TYR A 1 103 ? -10.510 0.332 -4.039 1.00 96.94 103 TYR A N 1
ATOM 749 C CA . TYR A 1 103 ? -11.584 1.258 -3.681 1.00 96.94 103 TYR A CA 1
ATOM 750 C C . TYR A 1 103 ? -12.729 0.560 -2.953 1.00 96.94 103 TYR A C 1
ATOM 752 O O . TYR A 1 103 ? -13.223 1.092 -1.959 1.00 96.94 103 TYR A O 1
ATOM 760 N N . ALA A 1 104 ? -13.119 -0.637 -3.401 1.00 96.06 104 ALA A N 1
ATOM 761 C CA . ALA A 1 104 ? -14.111 -1.448 -2.701 1.00 96.06 104 ALA A CA 1
ATOM 762 C C . ALA A 1 104 ? -13.676 -1.702 -1.249 1.00 96.06 104 ALA A C 1
ATOM 764 O O . ALA A 1 104 ? -14.411 -1.381 -0.316 1.00 96.06 104 ALA A O 1
ATOM 765 N N . TRP A 1 105 ? -12.432 -2.147 -1.055 1.00 94.44 105 TRP A N 1
ATOM 766 C CA . TRP A 1 105 ? -11.867 -2.352 0.273 1.00 94.44 105 TRP A CA 1
ATOM 767 C C . TRP A 1 105 ? -11.815 -1.062 1.091 1.00 94.44 105 TRP A C 1
ATOM 769 O O . TRP A 1 105 ? -12.218 -1.077 2.249 1.00 94.44 105 TRP A O 1
ATOM 779 N N . LEU A 1 106 ? -11.374 0.066 0.526 1.00 92.88 106 LEU A N 1
ATOM 780 C CA . LEU A 1 106 ? -11.338 1.351 1.236 1.00 92.88 106 LEU A CA 1
ATOM 781 C C . LEU A 1 106 ? -12.721 1.753 1.767 1.00 92.88 106 LEU A C 1
ATOM 783 O O . LEU A 1 106 ? -12.832 2.212 2.905 1.00 92.88 106 LEU A O 1
ATOM 787 N N . LEU A 1 107 ? -13.770 1.555 0.964 1.00 91.50 107 LEU A N 1
ATOM 788 C CA . LEU A 1 107 ? -15.153 1.888 1.318 1.00 91.50 107 LEU A CA 1
ATOM 789 C C . LEU A 1 107 ? -15.750 0.945 2.374 1.00 91.50 107 LEU A C 1
ATOM 791 O O . LEU A 1 107 ? -16.655 1.340 3.112 1.00 91.50 107 LEU A O 1
ATOM 795 N N . GLU A 1 108 ? -15.231 -0.275 2.496 1.00 89.88 108 GLU A N 1
ATOM 796 C CA . GLU A 1 108 ? -15.597 -1.205 3.568 1.00 89.88 108 GLU A CA 1
ATOM 797 C C . GLU A 1 108 ? -15.024 -0.789 4.931 1.00 89.88 108 GLU A C 1
ATOM 799 O O . GLU A 1 108 ? -15.573 -1.163 5.973 1.00 89.88 108 GLU A O 1
ATOM 804 N N . GLN A 1 109 ? -13.951 0.011 4.959 1.00 86.94 109 GLN A N 1
ATOM 805 C CA . GLN A 1 109 ? -13.268 0.354 6.204 1.00 86.94 109 GLN A CA 1
ATOM 806 C C . GLN A 1 109 ? -14.079 1.357 7.028 1.00 86.94 109 GLN A C 1
ATOM 808 O O . GLN A 1 109 ? -14.045 2.573 6.829 1.00 86.94 109 GLN A O 1
ATOM 813 N N . ARG A 1 110 ? -14.783 0.846 8.039 1.00 74.75 110 ARG A N 1
ATOM 814 C CA . ARG A 1 110 ? -15.559 1.655 8.984 1.00 74.75 110 ARG A CA 1
ATOM 815 C C . ARG A 1 110 ? -14.760 1.919 10.252 1.00 74.75 110 ARG A C 1
ATOM 817 O O . ARG A 1 110 ? -14.248 1.003 10.887 1.00 74.75 110 ARG A O 1
ATOM 824 N N . CYS A 1 111 ? -14.701 3.180 10.670 1.00 61.09 111 CYS A N 1
ATOM 825 C CA . CYS A 1 111 ? -14.160 3.521 11.982 1.00 61.09 111 CYS A CA 1
ATOM 826 C C . CYS A 1 111 ? -15.090 2.975 13.079 1.00 61.09 111 CYS A C 1
ATOM 828 O O . CYS A 1 111 ? -16.285 3.272 13.077 1.00 61.09 111 CYS A O 1
ATOM 830 N N . ALA A 1 112 ? -14.551 2.205 14.029 1.00 56.91 112 ALA A N 1
ATOM 831 C CA . ALA A 1 112 ? -15.318 1.700 15.169 1.00 56.91 112 ALA A CA 1
ATOM 832 C C . ALA A 1 112 ? -15.903 2.841 16.027 1.00 56.91 112 ALA A C 1
ATOM 834 O O . ALA A 1 112 ? -17.039 2.735 16.476 1.00 56.91 112 ALA A O 1
ATOM 835 N N . ALA A 1 113 ? -15.195 3.969 16.160 1.00 51.19 113 ALA A N 1
ATOM 836 C CA . ALA A 1 113 ? -15.708 5.170 16.830 1.00 51.19 113 ALA A CA 1
ATOM 837 C C . ALA A 1 113 ? -16.812 5.893 16.030 1.00 51.19 113 ALA A C 1
ATOM 839 O O . ALA A 1 113 ? -17.642 6.590 16.608 1.00 51.19 113 ALA A O 1
ATOM 840 N N . CYS A 1 114 ? -16.887 5.678 14.711 1.00 48.84 114 CYS A N 1
ATOM 841 C CA . CYS A 1 114 ? -18.000 6.138 13.873 1.00 48.84 114 CYS A CA 1
ATOM 842 C C . CYS A 1 114 ? -19.195 5.165 13.876 1.00 48.84 114 CYS A C 1
ATOM 844 O O . CYS A 1 114 ? -20.139 5.383 13.124 1.00 48.84 114 CYS A O 1
ATOM 846 N N . ARG A 1 115 ? -19.188 4.106 14.707 1.00 52.91 115 ARG A N 1
ATOM 847 C CA . ARG A 1 115 ? -20.363 3.239 14.937 1.00 52.91 115 ARG A CA 1
ATOM 848 C C . ARG A 1 115 ? -21.433 3.881 15.827 1.00 52.91 115 ARG A C 1
ATOM 850 O O . ARG A 1 115 ? -22.441 3.239 16.107 1.00 52.91 115 ARG A O 1
ATOM 857 N N . GLY A 1 116 ? -21.242 5.124 16.276 1.00 54.81 116 GLY A N 1
ATOM 858 C CA . GLY A 1 116 ? -22.364 5.913 16.781 1.00 54.81 116 GLY A CA 1
ATOM 859 C C . GLY A 1 116 ? -23.423 6.083 15.683 1.00 54.81 116 GLY A C 1
ATOM 860 O O . GLY A 1 116 ? -23.065 6.083 14.502 1.00 54.81 116 GLY A O 1
ATOM 861 N N . PRO A 1 117 ? -24.717 6.222 16.032 1.00 52.28 117 PRO A N 1
ATOM 862 C CA . PRO A 1 117 ? -25.727 6.564 15.042 1.00 52.28 117 PRO A CA 1
ATOM 863 C C . PRO A 1 117 ? -25.241 7.795 14.259 1.00 52.28 117 PRO A C 1
ATOM 865 O O . PRO A 1 117 ? -24.628 8.679 14.873 1.00 52.28 117 PRO A O 1
ATOM 868 N N . PRO A 1 118 ? -25.447 7.844 12.928 1.00 57.16 118 PRO A N 1
ATOM 869 C CA . PRO A 1 118 ? -24.998 8.961 12.104 1.00 57.16 118 PRO A CA 1
ATOM 870 C C . PRO A 1 118 ? -25.326 10.299 12.773 1.00 57.16 118 PRO A C 1
ATOM 872 O O . PRO A 1 118 ? -26.372 10.406 13.413 1.00 57.16 118 PRO A O 1
ATOM 875 N N . GLU A 1 119 ? -24.497 11.336 12.626 1.00 60.59 119 GLU A N 1
ATOM 876 C CA . GLU A 1 119 ? -24.769 12.625 13.290 1.00 60.59 119 GLU A CA 1
ATOM 877 C C . GLU A 1 119 ? -26.181 13.163 13.011 1.00 60.59 119 GLU A C 1
ATOM 879 O O . GLU A 1 119 ? -26.796 13.758 13.892 1.00 60.59 119 GLU A O 1
ATOM 884 N N . HIS A 1 120 ? -26.747 12.872 11.835 1.00 60.88 120 HIS A N 1
ATOM 885 C CA . HIS A 1 120 ? -28.131 13.220 11.515 1.00 60.88 120 HIS A CA 1
ATOM 886 C C . HIS A 1 120 ? -29.167 12.482 12.385 1.00 60.88 120 HIS A C 1
ATOM 888 O O . HIS A 1 120 ? -30.186 13.068 12.737 1.00 60.88 120 HIS A O 1
ATOM 894 N N . VAL A 1 121 ? -28.909 11.234 12.785 1.00 61.28 121 VAL A N 1
ATOM 895 C CA . VAL A 1 121 ? -29.752 10.473 13.722 1.00 61.28 121 VAL A CA 1
ATOM 896 C C . VAL A 1 121 ? -29.609 11.034 15.136 1.00 61.28 121 VAL A C 1
ATOM 898 O O . VAL A 1 121 ? -30.621 11.312 15.774 1.00 61.28 121 VAL A O 1
ATOM 901 N N . ARG A 1 122 ? -28.381 11.331 15.590 1.00 65.06 122 ARG A N 1
ATOM 902 C CA . ARG A 1 122 ? -28.160 12.025 16.876 1.00 65.06 122 ARG A CA 1
ATOM 903 C C . ARG A 1 122 ? -28.863 13.378 16.930 1.00 65.06 122 ARG A C 1
ATOM 905 O O . ARG A 1 122 ? -29.450 13.727 17.950 1.00 65.06 122 ARG A O 1
ATOM 912 N N . TRP A 1 123 ? -28.827 14.138 15.839 1.00 63.22 123 TRP A N 1
ATOM 913 C CA . TRP A 1 123 ? -29.520 15.416 15.741 1.00 63.22 123 TRP A CA 1
ATOM 914 C C . TRP A 1 123 ? -31.041 15.246 15.801 1.00 63.22 123 TRP A C 1
ATOM 916 O O . TRP A 1 123 ? -31.705 16.002 16.507 1.00 63.22 123 TRP A O 1
ATOM 926 N N . LEU A 1 124 ? -31.605 14.246 15.116 1.00 68.88 124 LEU A N 1
ATOM 927 C CA . LEU A 1 124 ? -33.042 13.959 15.164 1.00 68.88 124 LEU A CA 1
ATOM 928 C C . LEU A 1 124 ? -33.497 13.556 16.569 1.00 68.88 124 LEU A C 1
ATOM 930 O O . LEU A 1 124 ? -34.503 14.074 17.048 1.00 68.88 124 LEU A O 1
ATOM 934 N N . GLU A 1 125 ? -32.742 12.702 17.255 1.00 71.62 125 GLU A N 1
ATOM 935 C CA . GLU A 1 125 ? -33.030 12.295 18.634 1.00 71.62 125 GLU A CA 1
ATOM 936 C C . GLU A 1 125 ? -32.958 13.485 19.599 1.00 71.62 125 GLU A C 1
ATOM 938 O O . GLU A 1 125 ? -33.889 13.718 20.371 1.00 71.62 125 GLU A O 1
ATOM 943 N N . GLN A 1 126 ? -31.913 14.313 19.499 1.00 76.88 126 GLN A N 1
ATOM 944 C CA . GLN A 1 126 ? -31.767 15.520 20.321 1.00 76.88 126 GLN A CA 1
ATOM 945 C C . GLN A 1 126 ? -32.863 16.556 20.041 1.00 76.88 126 GLN A C 1
ATOM 947 O O . GLN A 1 126 ? -33.336 17.229 20.957 1.00 76.88 126 GLN A O 1
ATOM 952 N N . ARG A 1 127 ? -33.296 16.694 18.785 1.00 73.88 127 ARG A N 1
ATOM 953 C CA . ARG A 1 127 ? -34.355 17.631 18.390 1.00 73.88 127 ARG A CA 1
ATOM 954 C C . ARG A 1 127 ? -35.740 17.149 18.821 1.00 73.88 127 ARG A C 1
ATOM 956 O O . ARG A 1 127 ? -36.583 17.977 19.156 1.00 73.88 127 ARG A O 1
ATOM 963 N N . SER A 1 128 ? -35.975 15.839 18.831 1.00 71.62 128 SER A N 1
ATOM 964 C CA . SER A 1 128 ? -37.195 15.230 19.376 1.00 71.62 128 SER A CA 1
ATOM 965 C C . SER A 1 128 ? -37.249 15.363 20.898 1.00 71.62 128 SER A C 1
ATOM 967 O O . SER A 1 128 ? -38.267 15.796 21.429 1.00 71.62 128 SER A O 1
ATOM 969 N N . ALA A 1 129 ? -36.136 15.111 21.593 1.00 70.75 129 ALA A N 1
ATOM 970 C CA . ALA A 1 129 ? -36.037 15.297 23.040 1.00 70.75 129 ALA A CA 1
ATOM 971 C C . ALA A 1 129 ? -36.281 16.757 23.465 1.00 70.75 129 ALA A C 1
ATOM 973 O O . ALA A 1 129 ? -36.982 17.004 24.442 1.00 70.75 129 ALA A O 1
ATOM 974 N N . ARG A 1 130 ? -35.769 17.735 22.702 1.00 73.69 130 ARG A N 1
ATOM 975 C CA . ARG A 1 130 ? -36.029 19.164 22.956 1.00 73.69 130 ARG A CA 1
ATOM 976 C C . ARG A 1 130 ? -37.483 19.567 22.709 1.00 73.69 130 ARG A C 1
ATOM 978 O O . ARG A 1 130 ? -38.022 20.333 23.491 1.00 73.69 130 ARG A O 1
ATOM 985 N N . ARG A 1 131 ? -38.140 19.038 21.671 1.00 71.25 131 ARG A N 1
ATOM 986 C CA . ARG A 1 131 ? -39.571 19.312 21.427 1.00 71.25 131 ARG A CA 1
ATOM 987 C C . ARG A 1 131 ? -40.467 18.801 22.553 1.00 71.25 131 ARG A C 1
ATOM 989 O O . ARG A 1 131 ? -41.333 19.532 23.016 1.00 71.25 131 ARG A O 1
ATOM 996 N N . LEU A 1 132 ? -40.182 17.596 23.046 1.00 68.94 132 LEU A N 1
ATOM 997 C CA . LEU A 1 132 ? -40.890 17.010 24.183 1.00 68.94 132 LEU A CA 1
ATOM 998 C C . LEU A 1 132 ? -40.672 17.805 25.481 1.00 68.94 132 LEU A C 1
ATOM 1000 O O . LEU A 1 132 ? -41.608 17.953 26.260 1.00 68.94 132 LEU A O 1
ATOM 1004 N N . ALA A 1 133 ? -39.470 18.346 25.701 1.00 68.25 133 ALA A N 1
ATOM 1005 C CA . ALA A 1 133 ? -39.173 19.198 26.855 1.00 68.25 133 ALA A CA 1
ATOM 1006 C C . ALA A 1 133 ? -39.826 20.593 26.770 1.00 68.25 133 ALA A C 1
ATOM 1008 O O . ALA A 1 133 ? -40.205 21.149 27.798 1.00 68.25 133 ALA A O 1
ATOM 1009 N N . ASP A 1 134 ? -40.005 21.129 25.559 1.00 78.81 134 ASP A N 1
ATOM 1010 C CA . ASP A 1 134 ? -40.616 22.443 25.310 1.00 78.81 134 ASP A CA 1
ATOM 1011 C C . ASP A 1 134 ? -42.156 22.393 25.175 1.00 78.81 134 ASP A C 1
ATOM 1013 O O . ASP A 1 134 ? -42.780 23.415 24.875 1.00 78.81 134 ASP A O 1
ATOM 1017 N N . GLY A 1 135 ? -42.783 21.225 25.369 1.00 58.19 135 GLY A N 1
ATOM 1018 C CA . GLY A 1 135 ? -44.243 21.065 25.366 1.00 58.19 135 GLY A CA 1
ATOM 1019 C C . GLY A 1 135 ? -44.928 21.338 24.020 1.00 58.19 135 GLY A C 1
ATOM 1020 O O . GLY A 1 135 ? -46.076 21.785 24.011 1.00 58.19 135 GLY A O 1
ATOM 1021 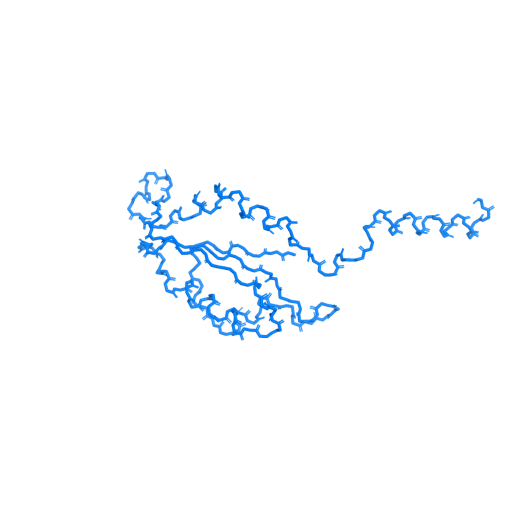N N . ARG A 1 136 ? -44.236 21.105 22.894 1.00 54.97 136 ARG A N 1
ATOM 1022 C CA . ARG A 1 136 ? -44.770 21.247 21.527 1.00 54.97 136 ARG A CA 1
ATOM 1023 C C . ARG A 1 136 ? -44.753 19.946 20.741 1.00 54.97 136 ARG A C 1
ATOM 1025 O O . ARG A 1 136 ? -43.717 19.246 20.777 1.00 54.97 136 ARG A O 1
#

pLDDT: mean 84.4, std 14.59, range [48.84, 98.31]

Foldseek 3Di:
DAEEAELDQPQDDLVNLQVQADCDDPRHQHHHQYEYEFECPFPPHHCVSVVVSLVSNVPDPPDDPNSYHYDYHPWDAFDPDPVGNVRTGRRRVVVLVVDPVNVVVVVPGDDPVCPPDHVVVVVVVVVVVVCVVVVD